Protein AF-A0A948XM01-F1 (afdb_monomer)

Structure (mmCIF, N/CA/C/O backbone):
data_AF-A0A948XM01-F1
#
_entry.id   AF-A0A948XM01-F1
#
loop_
_atom_site.group_PDB
_atom_site.id
_atom_site.type_symbol
_atom_site.label_atom_id
_atom_site.label_alt_id
_atom_site.label_comp_id
_atom_site.label_asym_id
_atom_site.label_entity_id
_atom_site.label_seq_id
_atom_site.pdbx_PDB_ins_code
_atom_site.Cartn_x
_atom_site.Cartn_y
_atom_site.Cartn_z
_atom_site.occupancy
_atom_site.B_iso_or_equiv
_atom_site.auth_seq_id
_atom_site.auth_comp_id
_atom_site.auth_asym_id
_atom_site.auth_atom_id
_atom_site.pdbx_PDB_model_num
ATOM 1 N N . MET A 1 1 ? -22.723 -7.024 18.588 1.00 35.91 1 MET A N 1
ATOM 2 C CA . MET A 1 1 ? -23.254 -6.529 17.298 1.00 35.91 1 MET A CA 1
ATOM 3 C C . MET A 1 1 ? -22.135 -5.749 16.619 1.00 35.91 1 MET A C 1
ATOM 5 O O . MET A 1 1 ? -21.647 -4.806 17.227 1.00 35.91 1 MET A O 1
ATOM 9 N N . LYS A 1 2 ? -21.634 -6.194 15.457 1.00 43.34 2 LYS A N 1
ATOM 10 C CA . LYS A 1 2 ? -20.538 -5.515 14.736 1.00 43.34 2 LYS A CA 1
ATOM 11 C C . LYS A 1 2 ? -21.133 -4.275 14.053 1.00 43.34 2 LYS A C 1
ATOM 13 O O . LYS A 1 2 ? -22.082 -4.418 13.288 1.00 43.34 2 LYS A O 1
ATOM 18 N N . GLN A 1 3 ? -20.646 -3.079 14.386 1.00 38.59 3 GLN A N 1
ATOM 19 C CA . GLN A 1 3 ? -21.041 -1.846 13.698 1.00 38.59 3 GLN A CA 1
ATOM 20 C C . GLN A 1 3 ? -20.616 -1.939 12.231 1.00 38.59 3 GLN A C 1
ATOM 22 O O . GLN A 1 3 ? -19.459 -2.235 11.942 1.00 38.59 3 GLN A O 1
ATOM 27 N N . ILE A 1 4 ? -21.554 -1.692 11.319 1.00 54.00 4 ILE A N 1
ATOM 28 C CA . ILE A 1 4 ? -21.247 -1.467 9.908 1.00 54.00 4 ILE A CA 1
ATOM 29 C C . ILE A 1 4 ? -20.604 -0.082 9.847 1.00 54.00 4 ILE A C 1
ATOM 31 O O . IL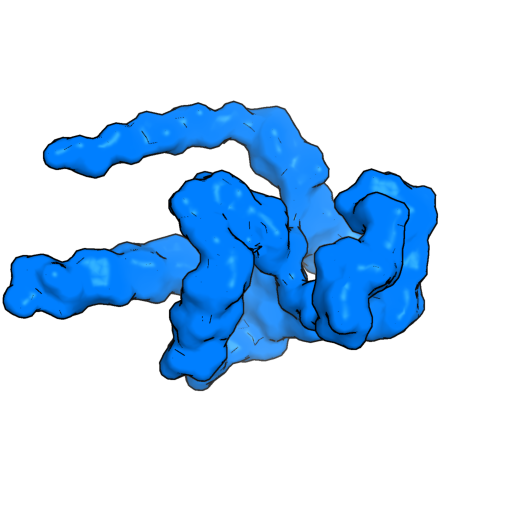E A 1 4 ? -21.281 0.920 10.077 1.00 54.00 4 ILE A O 1
ATOM 35 N N . GLN A 1 5 ? -19.290 -0.026 9.625 1.00 51.62 5 GLN A N 1
ATOM 36 C CA . GLN A 1 5 ? -18.621 1.240 9.358 1.00 51.62 5 GLN A CA 1
ATOM 37 C C . GLN A 1 5 ? -18.982 1.671 7.940 1.00 51.62 5 GLN A C 1
ATOM 39 O O . GLN A 1 5 ? -18.639 1.001 6.968 1.00 51.62 5 GLN A O 1
ATOM 44 N N . VAL A 1 6 ? -19.732 2.766 7.838 1.00 53.69 6 VAL A N 1
ATOM 45 C CA . VAL A 1 6 ? -19.998 3.427 6.563 1.00 53.69 6 VAL A CA 1
ATOM 46 C C . VAL A 1 6 ? -18.707 4.134 6.181 1.00 53.69 6 VAL A C 1
ATOM 48 O O . VAL A 1 6 ? -18.387 5.186 6.731 1.00 53.69 6 VAL A O 1
ATOM 51 N N . VAL A 1 7 ? -17.924 3.503 5.312 1.00 61.62 7 VAL A N 1
ATOM 52 C CA . VAL A 1 7 ? -16.755 4.147 4.723 1.00 61.62 7 VAL A CA 1
ATOM 53 C C . VAL A 1 7 ? -17.245 5.069 3.613 1.00 61.62 7 VAL A C 1
ATOM 55 O O . VAL A 1 7 ? -18.033 4.658 2.762 1.00 61.62 7 VAL A O 1
ATOM 58 N N . ASP A 1 8 ? -16.788 6.314 3.645 1.00 69.56 8 ASP A N 1
ATOM 59 C CA . ASP A 1 8 ? -17.091 7.314 2.632 1.00 69.56 8 ASP A CA 1
ATOM 60 C C . ASP A 1 8 ? -16.493 6.933 1.263 1.00 69.56 8 ASP A C 1
ATOM 62 O O . ASP A 1 8 ? -15.331 6.531 1.160 1.00 69.56 8 ASP A O 1
ATOM 66 N N . GLU A 1 9 ? -17.282 7.052 0.198 1.00 68.00 9 GLU A N 1
ATOM 67 C CA . GLU A 1 9 ? -16.900 6.597 -1.144 1.00 68.00 9 GLU A CA 1
ATOM 68 C C . GLU A 1 9 ? -15.749 7.438 -1.729 1.00 68.00 9 GLU A C 1
ATOM 70 O O . GLU A 1 9 ? -14.887 6.917 -2.444 1.00 68.00 9 GLU A O 1
ATOM 75 N N . GLU A 1 10 ? -15.688 8.728 -1.383 1.00 70.81 10 GLU A N 1
ATOM 76 C CA . GLU A 1 10 ? -14.584 9.625 -1.741 1.00 70.81 10 GLU A CA 1
ATOM 77 C C . GLU A 1 10 ? -13.281 9.214 -1.047 1.00 70.81 10 GLU A C 1
ATOM 79 O O . GLU A 1 10 ? -12.219 9.176 -1.677 1.00 70.81 10 GLU A O 1
ATOM 84 N N . SER A 1 11 ? -13.355 8.819 0.226 1.00 73.19 11 SER A N 1
ATOM 85 C CA . SER A 1 11 ? -12.191 8.330 0.972 1.00 73.19 11 SER A CA 1
ATOM 86 C C . SER A 1 11 ? -11.568 7.065 0.363 1.00 73.19 11 SER A C 1
ATOM 88 O O . SER A 1 11 ? -10.344 6.928 0.358 1.00 73.19 11 SER A O 1
ATOM 90 N N . ILE A 1 12 ? -12.388 6.176 -0.215 1.00 73.94 12 ILE A N 1
ATOM 91 C CA . ILE A 1 12 ? -11.922 4.967 -0.907 1.00 73.94 12 ILE A CA 1
ATOM 92 C C . ILE A 1 12 ? -11.262 5.338 -2.235 1.00 73.94 12 ILE A C 1
ATOM 94 O O . ILE A 1 12 ? -10.161 4.867 -2.516 1.00 73.94 12 ILE A O 1
ATOM 98 N N . LYS A 1 13 ? -11.891 6.208 -3.038 1.00 76.31 13 LYS A N 1
ATOM 99 C CA . LYS A 1 13 ? -11.350 6.633 -4.343 1.00 76.31 13 LYS A CA 1
ATOM 100 C C . LYS A 1 13 ? -9.976 7.290 -4.213 1.00 76.31 13 LYS A C 1
ATOM 102 O O . LYS A 1 13 ? -9.100 7.010 -5.023 1.00 76.31 13 LYS A O 1
ATOM 107 N N . ASN A 1 14 ? -9.756 8.071 -3.156 1.00 80.44 14 ASN A N 1
ATOM 108 C CA . ASN A 1 14 ? -8.462 8.703 -2.873 1.00 80.44 14 ASN A CA 1
ATOM 109 C C . ASN A 1 14 ? -7.351 7.714 -2.469 1.00 80.44 14 ASN A C 1
ATOM 111 O O . ASN A 1 14 ? -6.182 8.092 -2.440 1.00 80.44 14 ASN A O 1
ATOM 115 N N . LYS A 1 15 ? -7.703 6.461 -2.159 1.00 81.00 15 LYS A N 1
ATOM 116 C CA . LYS A 1 15 ? -6.783 5.379 -1.773 1.00 81.00 15 LYS A CA 1
ATOM 117 C C . LYS A 1 15 ? -6.585 4.340 -2.884 1.00 81.00 15 LYS A C 1
ATOM 119 O O . LYS A 1 15 ? -5.892 3.344 -2.674 1.00 81.00 15 LYS A O 1
ATOM 124 N N . ILE A 1 16 ? -7.204 4.546 -4.050 1.00 83.38 16 ILE A N 1
ATOM 125 C CA . ILE A 1 16 ? -7.033 3.705 -5.238 1.00 83.38 16 ILE A CA 1
ATOM 126 C C . ILE A 1 16 ? -6.007 4.365 -6.158 1.00 83.38 16 ILE A C 1
ATOM 128 O O . ILE A 1 16 ? -6.181 5.493 -6.614 1.00 83.38 16 ILE A O 1
ATOM 132 N N . TYR A 1 17 ? -4.951 3.626 -6.473 1.00 84.81 17 TYR A N 1
ATOM 133 C CA . TYR A 1 17 ? -3.860 4.060 -7.338 1.00 84.81 17 TYR A CA 1
ATOM 134 C C . TYR A 1 17 ? -3.823 3.204 -8.598 1.00 84.81 17 TYR A C 1
ATOM 136 O O . TYR A 1 17 ? -4.230 2.048 -8.580 1.00 84.81 17 TYR A O 1
ATOM 144 N N . THR A 1 18 ? -3.320 3.754 -9.701 1.00 84.25 18 THR A N 1
ATOM 145 C CA . THR A 1 18 ? -3.135 2.987 -10.942 1.00 84.25 18 THR A CA 1
ATOM 146 C C . THR A 1 18 ? -1.660 2.645 -11.106 1.00 84.25 18 THR A C 1
ATOM 148 O O . THR A 1 18 ? -0.833 3.543 -11.252 1.00 84.25 18 THR A O 1
ATOM 151 N N . ILE A 1 19 ? -1.321 1.355 -11.051 1.00 83.38 19 ILE A N 1
ATOM 152 C CA . ILE A 1 19 ? 0.050 0.841 -11.186 1.00 83.38 19 ILE A CA 1
ATOM 153 C C . ILE A 1 19 ? 0.014 -0.355 -12.132 1.00 83.38 19 ILE A C 1
ATOM 155 O O . ILE A 1 19 ? -0.788 -1.262 -11.932 1.00 83.38 19 ILE A O 1
ATOM 159 N N . ARG A 1 20 ? 0.877 -0.360 -13.159 1.00 82.56 20 ARG A N 1
ATOM 160 C CA . ARG A 1 20 ? 0.876 -1.379 -14.232 1.00 82.56 20 ARG A CA 1
ATOM 161 C C . ARG A 1 20 ? -0.506 -1.565 -14.876 1.00 82.56 20 ARG A C 1
ATOM 163 O O . ARG A 1 20 ? -0.945 -2.691 -15.072 1.00 82.56 20 ARG A O 1
ATOM 170 N N . ASP A 1 21 ? -1.210 -0.461 -15.121 1.00 81.62 21 ASP A N 1
ATOM 171 C CA . ASP A 1 21 ? -2.582 -0.446 -15.656 1.00 81.62 21 ASP A CA 1
ATOM 172 C C . ASP A 1 21 ? -3.621 -1.194 -14.795 1.00 81.62 21 ASP A C 1
ATOM 174 O O . ASP A 1 21 ? -4.726 -1.489 -15.245 1.00 81.62 21 ASP A O 1
ATOM 178 N N . MET A 1 22 ? -3.295 -1.462 -13.527 1.00 80.00 22 MET A N 1
ATOM 179 C CA . MET A 1 22 ? -4.193 -2.073 -12.554 1.00 80.00 22 MET A CA 1
ATOM 180 C C . MET A 1 22 ? -4.557 -1.072 -11.462 1.00 80.00 22 MET A C 1
ATOM 182 O O . MET A 1 22 ? -3.701 -0.338 -10.961 1.00 80.00 22 MET A O 1
ATOM 186 N N . GLN A 1 23 ? -5.827 -1.074 -11.057 1.00 83.62 23 GLN A N 1
ATOM 187 C CA . GLN A 1 23 ? -6.268 -0.363 -9.862 1.00 83.62 23 GLN A CA 1
ATOM 188 C C . GLN A 1 23 ? -5.833 -1.134 -8.617 1.00 83.62 23 GLN A C 1
ATOM 190 O O . GLN A 1 23 ? -6.204 -2.296 -8.428 1.00 83.62 23 GLN A O 1
ATOM 195 N N . VAL A 1 24 ? -5.028 -0.484 -7.781 1.00 85.94 24 VAL A N 1
ATOM 196 C CA . VAL A 1 24 ? -4.405 -1.080 -6.605 1.00 85.94 24 VAL A CA 1
ATOM 197 C C . VAL A 1 24 ? -4.519 -0.190 -5.374 1.00 85.94 24 VAL A C 1
ATOM 199 O O . VAL A 1 24 ? -4.527 1.034 -5.468 1.00 85.94 24 VAL A O 1
ATOM 202 N N . MET A 1 25 ? -4.549 -0.812 -4.199 1.00 87.12 25 MET A N 1
ATOM 203 C CA . MET A 1 25 ? -4.513 -0.146 -2.900 1.00 87.12 25 MET A CA 1
ATOM 204 C C . MET A 1 25 ? -3.285 -0.606 -2.111 1.00 87.12 25 MET A C 1
ATOM 206 O O . MET A 1 25 ? -2.933 -1.787 -2.124 1.00 87.12 25 MET A O 1
ATOM 210 N N . ILE A 1 26 ? -2.621 0.320 -1.420 1.00 86.31 26 ILE A N 1
ATOM 211 C CA . ILE A 1 26 ? -1.457 -0.001 -0.585 1.00 86.31 26 ILE A CA 1
ATOM 212 C C . ILE A 1 26 ? -1.914 -0.707 0.697 1.00 86.31 26 ILE A C 1
ATOM 214 O O . ILE A 1 26 ? -2.943 -0.364 1.275 1.00 86.31 26 ILE A O 1
ATOM 218 N N . ASP A 1 27 ? -1.112 -1.655 1.184 1.00 84.00 27 ASP A N 1
ATOM 219 C CA . ASP A 1 27 ? -1.322 -2.384 2.441 1.00 84.00 27 ASP A CA 1
ATOM 220 C C . ASP A 1 27 ? -1.715 -1.506 3.647 1.00 84.00 27 ASP A C 1
ATOM 222 O O . ASP A 1 27 ? -2.531 -1.916 4.471 1.00 84.00 27 ASP A O 1
ATOM 226 N N . ARG A 1 28 ? -1.154 -0.301 3.758 1.00 81.31 28 ARG A N 1
ATOM 227 C CA . ARG A 1 28 ? -1.471 0.688 4.790 1.00 81.31 28 ARG A CA 1
ATOM 228 C C . ARG A 1 28 ? -2.893 1.220 4.659 1.00 81.31 28 ARG A C 1
ATOM 230 O O . ARG A 1 28 ? -3.614 1.222 5.650 1.00 81.31 28 ARG A O 1
ATOM 237 N N . ASP A 1 29 ? -3.253 1.691 3.470 1.00 83.56 29 ASP A N 1
ATOM 238 C CA . ASP A 1 29 ? -4.576 2.254 3.196 1.00 83.56 29 ASP A CA 1
ATOM 239 C C . ASP A 1 29 ? -5.654 1.189 3.376 1.00 83.56 29 ASP A C 1
ATOM 241 O O . ASP A 1 29 ? -6.698 1.444 3.971 1.00 83.56 29 ASP A O 1
ATOM 245 N N . LEU A 1 30 ? -5.345 -0.034 2.945 1.00 81.00 30 LEU A N 1
ATOM 246 C CA . LEU A 1 30 ? -6.201 -1.190 3.132 1.00 81.00 30 LEU A CA 1
ATOM 247 C C . LEU A 1 30 ? -6.366 -1.516 4.623 1.00 81.00 30 LEU A C 1
ATOM 249 O O . LEU A 1 30 ? -7.478 -1.688 5.103 1.00 81.00 30 LEU A O 1
ATOM 253 N N . ALA A 1 31 ? -5.279 -1.541 5.394 1.00 81.50 31 ALA A N 1
ATOM 254 C CA . ALA A 1 31 ? -5.349 -1.775 6.834 1.00 81.50 31 ALA A CA 1
ATOM 255 C C . ALA A 1 31 ? -6.195 -0.712 7.562 1.00 81.50 31 ALA A C 1
ATOM 257 O O . ALA A 1 31 ? -6.998 -1.059 8.425 1.00 81.50 31 ALA A O 1
ATOM 258 N N . GLU A 1 32 ? -6.067 0.560 7.176 1.00 82.06 32 GLU A N 1
ATOM 259 C CA . GLU A 1 32 ? -6.885 1.659 7.699 1.00 82.06 32 GLU A CA 1
ATOM 260 C C . GLU A 1 32 ? -8.370 1.484 7.350 1.00 82.06 32 GLU A C 1
ATOM 262 O O . GLU A 1 32 ? -9.218 1.624 8.229 1.00 82.06 32 GLU A O 1
ATOM 267 N N . LEU A 1 33 ? -8.676 1.091 6.108 1.00 75.50 33 LEU A N 1
ATOM 268 C CA . LEU A 1 33 ? -10.035 0.812 5.636 1.00 75.50 33 LEU A CA 1
ATOM 269 C C . LEU A 1 33 ? -10.717 -0.306 6.438 1.00 75.50 33 LEU A C 1
ATOM 271 O O . LEU A 1 33 ? -11.895 -0.210 6.772 1.00 75.50 33 LEU A O 1
ATOM 275 N N . TYR A 1 34 ? -9.968 -1.361 6.761 1.00 74.25 34 TYR A N 1
ATOM 276 C CA . TYR A 1 34 ? -10.457 -2.483 7.565 1.00 74.25 34 TYR A CA 1
ATOM 277 C C . TYR A 1 34 ? -10.378 -2.229 9.080 1.00 74.25 34 TYR A C 1
ATOM 279 O O . TYR A 1 34 ? -10.831 -3.059 9.869 1.00 74.25 34 TYR A O 1
ATOM 287 N N . GLY A 1 35 ? -9.816 -1.096 9.515 1.00 76.56 35 GLY A N 1
ATOM 288 C CA . GLY A 1 35 ? -9.619 -0.789 10.932 1.00 76.56 35 GLY A CA 1
ATOM 289 C C . GLY A 1 35 ? -8.667 -1.761 11.640 1.00 76.56 35 GLY A C 1
ATOM 290 O O . GLY A 1 35 ? -8.804 -1.999 12.841 1.00 76.56 35 GLY A O 1
ATOM 291 N N . VAL A 1 36 ? -7.717 -2.350 10.908 1.00 79.75 36 VAL A N 1
ATOM 292 C CA . VAL A 1 36 ? -6.732 -3.312 11.419 1.00 79.75 36 VAL A CA 1
ATOM 293 C C . VAL A 1 36 ? -5.321 -2.740 11.364 1.00 79.75 36 VAL A C 1
ATOM 295 O O . VAL A 1 36 ? -5.005 -1.839 10.593 1.00 79.75 36 VAL A O 1
ATOM 298 N N . GLU A 1 37 ? -4.410 -3.298 12.158 1.00 80.69 37 GLU A N 1
ATOM 299 C CA . GLU A 1 37 ? -2.997 -2.954 12.023 1.00 80.69 37 GLU A CA 1
ATOM 300 C C . GLU A 1 37 ? -2.408 -3.523 10.725 1.00 80.69 37 GLU A C 1
ATOM 302 O O . GLU A 1 37 ? -2.574 -4.707 10.415 1.00 80.69 37 GLU A O 1
ATOM 307 N N . THR A 1 38 ? -1.595 -2.730 10.019 1.00 82.62 38 THR A N 1
ATOM 308 C CA . THR A 1 38 ? -0.886 -3.168 8.801 1.00 82.62 38 THR A CA 1
ATOM 309 C C . THR A 1 38 ? -0.048 -4.433 9.032 1.00 82.62 38 THR A C 1
ATOM 311 O O . THR A 1 38 ? 0.096 -5.268 8.140 1.00 82.62 38 THR A O 1
ATOM 314 N N . ARG A 1 39 ? 0.491 -4.624 10.246 1.00 80.81 39 ARG A N 1
ATOM 315 C CA . ARG A 1 39 ? 1.215 -5.850 10.625 1.00 80.81 39 ARG A CA 1
ATOM 316 C C . ARG A 1 39 ? 0.302 -7.075 10.650 1.00 80.81 39 ARG A C 1
ATOM 318 O O . ARG A 1 39 ? 0.669 -8.099 10.077 1.00 80.81 39 ARG A O 1
ATOM 325 N N . SER A 1 40 ? -0.867 -6.965 11.276 1.00 80.25 40 SER A N 1
ATOM 326 C CA . SER A 1 40 ? -1.873 -8.033 11.341 1.00 80.25 40 SER A CA 1
ATOM 327 C C . SER A 1 40 ? -2.364 -8.414 9.949 1.00 80.25 40 SER A C 1
ATOM 329 O O . SER A 1 40 ? -2.457 -9.601 9.635 1.00 80.25 40 SER A O 1
ATOM 331 N N . LEU A 1 41 ? -2.561 -7.418 9.081 1.00 81.62 41 LEU A N 1
ATOM 332 C CA . LEU A 1 41 ? -2.923 -7.635 7.686 1.00 81.62 41 LEU A CA 1
ATOM 333 C C . LEU A 1 41 ? -1.863 -8.448 6.936 1.00 81.62 41 LEU A C 1
ATOM 335 O O . LEU A 1 41 ? -2.150 -9.512 6.387 1.00 81.62 41 LEU A O 1
ATOM 339 N N . LYS A 1 42 ? -0.602 -8.004 6.997 1.00 81.44 42 LYS A N 1
ATOM 340 C CA . LYS A 1 42 ? 0.527 -8.718 6.383 1.00 81.44 42 LYS A CA 1
ATOM 341 C C . LYS A 1 42 ? 0.667 -10.140 6.915 1.00 81.44 42 LYS A C 1
ATOM 343 O O . LYS A 1 42 ? 1.008 -11.044 6.158 1.00 81.44 42 LYS A O 1
ATOM 348 N N . GLN A 1 43 ? 0.416 -10.361 8.204 1.00 82.69 43 GLN A N 1
ATOM 349 C CA . GLN A 1 43 ? 0.449 -11.701 8.788 1.00 82.69 43 GLN A CA 1
ATOM 350 C 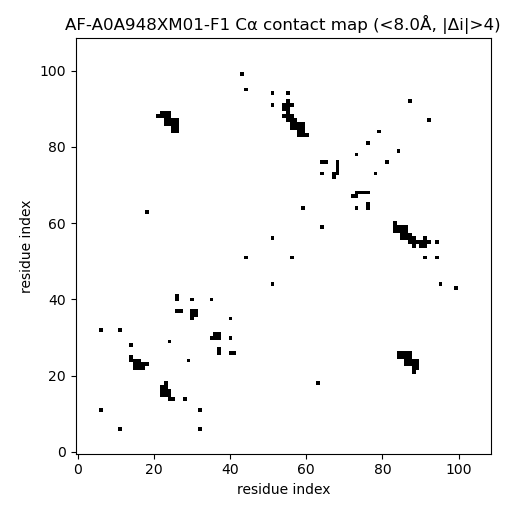C . GLN A 1 43 ? -0.671 -12.595 8.247 1.00 82.69 43 GLN A C 1
ATOM 352 O O . GLN A 1 43 ? -0.399 -13.741 7.890 1.00 82.69 43 GLN A O 1
ATOM 357 N N . ALA A 1 44 ? -1.904 -12.093 8.163 1.00 78.81 44 ALA A N 1
ATOM 358 C CA . ALA A 1 44 ? -3.037 -12.841 7.620 1.00 78.81 44 ALA A CA 1
ATOM 359 C C . ALA A 1 44 ? -2.806 -13.232 6.152 1.00 78.81 44 ALA A C 1
ATOM 361 O O . ALA A 1 44 ? -3.040 -14.383 5.774 1.00 78.81 44 ALA A O 1
ATOM 362 N N . VAL A 1 45 ? -2.263 -12.303 5.364 1.00 79.38 45 VAL A N 1
ATOM 363 C CA . VAL A 1 45 ? -1.878 -12.517 3.965 1.00 79.38 45 VAL A CA 1
ATOM 364 C C . VAL A 1 45 ? -0.776 -13.567 3.853 1.00 79.38 45 VAL A C 1
ATOM 366 O O . VAL A 1 45 ? -0.947 -14.551 3.143 1.00 79.38 45 VAL A O 1
ATOM 369 N N . LYS A 1 46 ? 0.312 -13.442 4.625 1.00 80.69 46 LYS A N 1
ATOM 370 C CA . LYS A 1 46 ? 1.413 -14.423 4.621 1.00 80.69 46 LYS A CA 1
ATOM 371 C C . LYS A 1 46 ? 0.962 -15.831 5.012 1.00 80.69 46 LYS A C 1
ATOM 373 O O . LYS A 1 46 ? 1.435 -16.800 4.430 1.00 80.69 46 LYS A O 1
ATOM 378 N N . ARG A 1 47 ? 0.035 -15.958 5.967 1.00 80.25 47 ARG A N 1
ATOM 379 C CA . ARG A 1 47 ? -0.548 -17.257 6.354 1.00 80.25 47 ARG A CA 1
ATOM 380 C C . ARG A 1 47 ? -1.381 -17.887 5.240 1.00 80.25 47 ARG A C 1
ATOM 382 O O . ARG A 1 47 ? -1.475 -19.105 5.173 1.00 80.25 47 ARG A O 1
ATOM 389 N N . ASN A 1 48 ? -1.963 -17.066 4.372 1.00 79.94 48 ASN A N 1
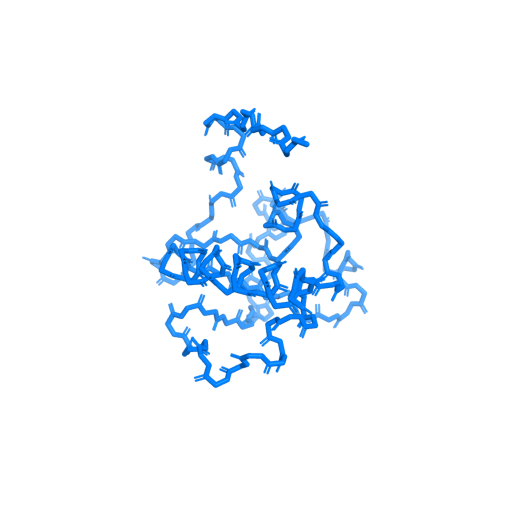ATOM 390 C CA . ASN A 1 48 ? -2.831 -17.492 3.282 1.00 79.94 48 ASN A CA 1
ATOM 391 C C . ASN A 1 48 ? -2.203 -17.244 1.907 1.00 79.94 48 ASN A C 1
ATOM 393 O O . ASN A 1 48 ? -2.938 -17.166 0.930 1.00 79.94 48 ASN A O 1
ATOM 397 N N . ILE A 1 49 ? -0.873 -17.134 1.806 1.00 78.94 49 ILE A N 1
ATOM 398 C CA . ILE A 1 49 ? -0.194 -16.708 0.571 1.00 78.94 49 ILE A CA 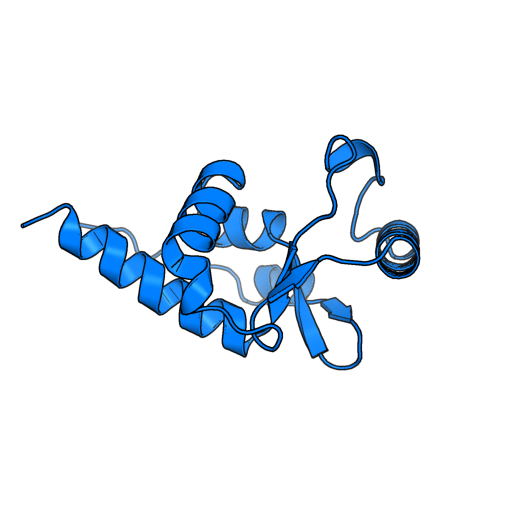1
ATOM 399 C C . ILE A 1 49 ? -0.542 -17.607 -0.627 1.00 78.94 49 ILE A C 1
ATOM 401 O O . ILE A 1 49 ? -0.711 -17.121 -1.735 1.00 78.94 49 ILE A O 1
ATOM 405 N N . ALA A 1 50 ? -0.795 -18.900 -0.390 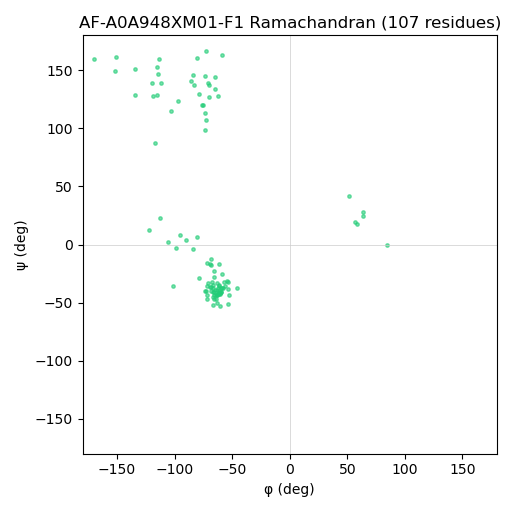1.00 79.88 50 ALA A N 1
ATOM 406 C CA . ALA A 1 50 ? -1.257 -19.848 -1.409 1.00 79.88 50 ALA A CA 1
ATOM 407 C C . ALA A 1 50 ? -2.618 -19.485 -2.045 1.00 79.88 50 ALA A C 1
ATOM 409 O O . ALA A 1 50 ? -2.980 -20.025 -3.085 1.00 79.88 50 ALA A O 1
ATOM 410 N N . ARG A 1 51 ? -3.396 -18.595 -1.415 1.00 73.00 51 ARG A N 1
ATOM 411 C CA . ARG A 1 51 ? -4.684 -18.080 -1.904 1.00 73.00 51 ARG A CA 1
ATOM 412 C C . ARG A 1 51 ? -4.568 -16.709 -2.577 1.00 73.00 51 ARG A C 1
ATOM 414 O O . ARG A 1 51 ? -5.589 -16.220 -3.060 1.00 73.00 51 ARG A O 1
ATOM 421 N N . PHE A 1 52 ? -3.372 -16.118 -2.601 1.00 74.19 52 PHE A N 1
ATOM 422 C CA . PHE A 1 52 ? -3.075 -14.821 -3.206 1.00 74.19 52 PHE A CA 1
ATOM 423 C C . PHE A 1 52 ? -2.070 -14.988 -4.361 1.00 74.19 52 PHE A C 1
ATOM 425 O O . PHE A 1 52 ? -0.863 -14.906 -4.141 1.00 74.19 52 PHE A O 1
ATOM 432 N N . PRO A 1 53 ? -2.553 -15.251 -5.589 1.00 76.56 53 PRO A N 1
ATOM 433 C CA . PRO A 1 53 ? -1.736 -15.163 -6.800 1.00 76.56 53 PRO A CA 1
ATOM 434 C C . PRO A 1 53 ? -1.139 -13.761 -6.998 1.00 76.56 53 PRO A C 1
ATOM 436 O O . PRO A 1 53 ? -1.645 -12.786 -6.438 1.00 76.56 53 PRO A O 1
ATOM 439 N N . GLU A 1 54 ? -0.122 -13.646 -7.856 1.00 72.50 54 GLU A N 1
ATOM 440 C CA . GLU A 1 54 ? 0.505 -12.356 -8.205 1.00 72.50 54 GLU A CA 1
ATOM 441 C C . GLU A 1 54 ? -0.491 -11.346 -8.808 1.00 72.50 54 GLU A C 1
ATOM 443 O O . GLU A 1 54 ? -0.331 -10.140 -8.635 1.00 72.50 54 GLU A O 1
ATOM 448 N N . ASP A 1 55 ? -1.579 -11.827 -9.415 1.00 74.62 55 ASP A N 1
ATOM 449 C CA . ASP A 1 55 ? -2.673 -10.990 -9.928 1.00 74.62 55 ASP A CA 1
ATOM 450 C C . ASP A 1 55 ? -3.498 -10.308 -8.814 1.00 74.62 55 ASP A C 1
ATOM 452 O O . ASP A 1 55 ? -4.260 -9.373 -9.066 1.00 74.62 55 ASP A O 1
ATOM 456 N N . PHE A 1 56 ? -3.387 -10.781 -7.568 1.00 77.81 56 PHE A N 1
ATOM 457 C CA . PHE A 1 56 ? -4.148 -10.288 -6.412 1.00 77.81 56 PHE A CA 1
ATOM 458 C C . PHE A 1 56 ? -3.313 -9.349 -5.542 1.00 77.81 56 PHE A C 1
ATOM 460 O O . PHE A 1 56 ? -3.840 -8.390 -4.975 1.00 77.81 56 PHE A O 1
ATOM 467 N N . MET A 1 57 ? -2.017 -9.626 -5.417 1.00 84.44 57 MET A N 1
ATOM 468 C CA . MET A 1 57 ? -1.085 -8.784 -4.681 1.00 84.44 57 MET A CA 1
ATOM 469 C C . MET A 1 57 ? 0.324 -8.899 -5.245 1.00 84.44 57 MET A C 1
ATOM 471 O O . MET A 1 57 ? 0.749 -9.971 -5.669 1.00 84.44 57 MET A O 1
ATOM 475 N N . PHE A 1 58 ? 1.084 -7.818 -5.147 1.00 85.75 58 PHE A N 1
ATOM 476 C CA . PHE A 1 58 ? 2.501 -7.825 -5.487 1.00 85.75 58 PHE A CA 1
ATOM 477 C C . PHE A 1 58 ? 3.271 -6.788 -4.668 1.00 85.75 58 PHE A C 1
ATOM 479 O O . PHE A 1 58 ? 2.696 -5.873 -4.073 1.00 85.75 58 PHE A O 1
ATOM 486 N N . GLU A 1 59 ? 4.589 -6.961 -4.596 1.00 87.44 59 GLU A N 1
ATOM 487 C CA . GLU A 1 59 ? 5.480 -5.949 -4.029 1.00 87.44 59 GLU A CA 1
ATOM 488 C C . GLU A 1 59 ? 5.806 -4.897 -5.084 1.00 87.44 59 GLU A C 1
ATOM 490 O O . GLU A 1 59 ? 6.105 -5.226 -6.236 1.00 87.44 59 GLU A O 1
ATOM 495 N N . LEU A 1 60 ? 5.796 -3.630 -4.673 1.00 85.94 60 LEU A N 1
ATOM 496 C CA . LEU A 1 60 ? 6.233 -2.545 -5.543 1.00 85.94 60 LEU A CA 1
ATOM 497 C C . LEU A 1 60 ? 7.746 -2.587 -5.757 1.00 85.94 60 LEU A C 1
ATOM 499 O O . LEU A 1 60 ? 8.523 -2.812 -4.823 1.00 85.94 60 LEU A O 1
ATOM 503 N N . ILE A 1 61 ? 8.175 -2.329 -6.991 1.00 87.31 61 ILE A N 1
ATOM 504 C CA . ILE A 1 61 ? 9.594 -2.137 -7.306 1.00 87.31 61 ILE A CA 1
ATOM 505 C C . ILE A 1 61 ? 10.033 -0.711 -6.962 1.00 87.31 61 ILE A C 1
ATOM 507 O O . ILE A 1 61 ? 9.215 0.200 -6.870 1.00 87.31 61 ILE A O 1
ATOM 511 N N . ASP A 1 62 ? 11.340 -0.490 -6.811 1.00 84.44 62 ASP A N 1
ATOM 512 C CA . ASP A 1 62 ? 11.874 0.807 -6.366 1.00 84.44 62 ASP A CA 1
ATOM 513 C C . ASP A 1 62 ? 11.438 1.978 -7.259 1.00 84.44 62 ASP A C 1
ATOM 515 O O . ASP A 1 62 ? 11.137 3.055 -6.746 1.00 84.44 62 ASP A O 1
ATOM 519 N N . ILE A 1 63 ? 11.328 1.733 -8.569 1.00 85.12 63 ILE A N 1
ATOM 520 C CA . ILE A 1 63 ? 10.832 2.695 -9.563 1.00 85.12 63 ILE A CA 1
ATOM 521 C C . ILE A 1 63 ? 9.367 3.071 -9.301 1.00 85.12 63 ILE A C 1
ATOM 523 O O . ILE A 1 63 ? 9.014 4.245 -9.357 1.00 85.12 63 ILE A O 1
ATOM 527 N N . GLU A 1 64 ? 8.510 2.098 -8.987 1.00 85.94 64 GLU A N 1
ATOM 528 C CA . GLU A 1 64 ? 7.092 2.346 -8.696 1.00 85.94 64 GLU A CA 1
ATOM 529 C C . GLU A 1 64 ? 6.938 3.101 -7.377 1.00 85.94 64 GLU A C 1
ATOM 531 O O . GLU A 1 64 ? 6.155 4.043 -7.285 1.00 85.94 64 GLU A O 1
ATOM 536 N N . ILE A 1 65 ? 7.740 2.744 -6.371 1.00 83.75 65 ILE A N 1
ATOM 537 C CA . ILE A 1 65 ? 7.768 3.457 -5.093 1.00 83.75 65 ILE A CA 1
ATOM 538 C C . ILE A 1 65 ? 8.191 4.917 -5.313 1.00 83.75 65 ILE A C 1
ATOM 540 O O . ILE A 1 65 ? 7.578 5.814 -4.738 1.00 83.75 65 ILE A O 1
ATOM 544 N N . ASP A 1 66 ? 9.199 5.178 -6.153 1.00 83.06 66 ASP A N 1
ATOM 545 C CA . ASP A 1 66 ? 9.606 6.544 -6.509 1.00 83.06 66 ASP A CA 1
ATOM 546 C C . ASP A 1 66 ? 8.482 7.325 -7.197 1.00 83.06 66 ASP A C 1
ATOM 548 O O . ASP A 1 66 ? 8.229 8.477 -6.835 1.00 83.06 66 ASP A O 1
ATOM 552 N N . MET A 1 67 ? 7.755 6.698 -8.127 1.00 83.00 67 MET A N 1
ATOM 553 C CA . MET A 1 67 ? 6.591 7.321 -8.765 1.00 83.00 67 MET A CA 1
ATOM 554 C C . MET A 1 67 ? 5.504 7.676 -7.745 1.00 83.00 67 MET A C 1
ATOM 556 O O . MET A 1 67 ? 4.949 8.772 -7.801 1.00 83.00 67 MET A O 1
ATOM 560 N N . MET A 1 68 ? 5.224 6.797 -6.781 1.00 80.06 68 MET A N 1
ATOM 561 C CA . MET A 1 68 ? 4.217 7.053 -5.746 1.00 80.06 68 MET A CA 1
ATOM 562 C C . MET A 1 68 ? 4.638 8.147 -4.763 1.00 80.06 68 MET A C 1
ATOM 564 O O . MET A 1 68 ? 3.807 8.955 -4.347 1.00 80.06 68 MET A O 1
ATOM 568 N N . VAL A 1 69 ? 5.924 8.218 -4.410 1.00 81.00 69 VAL A N 1
ATOM 569 C CA . VAL A 1 69 ? 6.456 9.328 -3.604 1.00 81.00 69 VAL A CA 1
ATOM 570 C C . VAL A 1 69 ? 6.339 10.644 -4.374 1.00 81.00 69 VAL A C 1
ATOM 572 O O . VAL A 1 69 ? 5.890 11.641 -3.813 1.00 81.00 69 VAL A O 1
ATOM 575 N N . SER A 1 70 ? 6.666 10.649 -5.671 1.00 78.81 70 SER A N 1
ATOM 576 C CA . SER A 1 70 ? 6.532 11.838 -6.523 1.00 78.81 70 SER A CA 1
ATOM 577 C C . SER A 1 70 ? 5.082 12.304 -6.670 1.00 78.81 70 SER A C 1
ATOM 579 O O . SER A 1 70 ? 4.837 13.502 -6.772 1.00 78.81 70 SER A O 1
ATOM 581 N N . GLN A 1 71 ? 4.122 11.377 -6.670 1.00 76.38 71 GLN A N 1
ATOM 582 C CA . GLN A 1 71 ? 2.690 11.686 -6.696 1.00 76.38 71 GLN A CA 1
ATOM 583 C C . GLN A 1 71 ? 2.129 12.067 -5.317 1.00 76.38 71 GLN A C 1
ATOM 585 O O . GLN A 1 71 ? 0.923 12.238 -5.174 1.00 76.38 71 GLN A O 1
ATOM 590 N N . SER A 1 72 ? 2.983 12.213 -4.295 1.00 73.44 72 SER A N 1
ATOM 591 C CA . SER A 1 72 ? 2.586 12.505 -2.908 1.00 73.44 72 SER A CA 1
A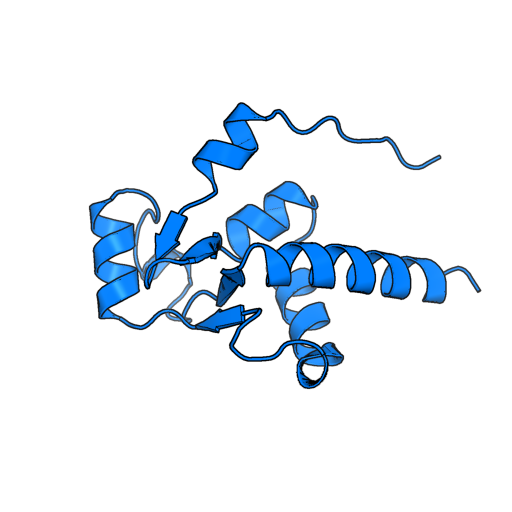TOM 592 C C . SER A 1 72 ? 1.611 11.479 -2.310 1.00 73.44 72 SER A C 1
ATOM 594 O O . SER A 1 72 ? 0.966 11.747 -1.301 1.00 73.44 72 SER A O 1
ATOM 596 N N . VAL A 1 73 ? 1.548 10.280 -2.898 1.00 70.69 73 VAL A N 1
ATOM 597 C CA . VAL A 1 73 ? 0.776 9.140 -2.393 1.00 70.69 73 VAL A CA 1
ATOM 598 C C . VAL A 1 73 ? 1.449 8.556 -1.152 1.00 70.69 73 VAL A C 1
ATOM 600 O O . VAL A 1 73 ? 0.805 8.199 -0.169 1.00 70.69 73 VAL A O 1
ATOM 603 N N . ILE A 1 74 ? 2.781 8.479 -1.182 1.00 74.06 74 ILE A N 1
ATOM 604 C CA . ILE A 1 74 ? 3.592 7.993 -0.067 1.00 74.06 74 ILE A CA 1
ATOM 605 C C . ILE A 1 74 ? 4.458 9.153 0.438 1.00 74.06 74 ILE A C 1
ATOM 607 O O . ILE A 1 74 ? 5.207 9.725 -0.351 1.00 74.06 74 ILE A O 1
ATOM 611 N N . PRO A 1 75 ? 4.464 9.459 1.752 1.00 69.94 75 PRO A N 1
ATOM 612 C CA . PRO A 1 75 ? 5.244 10.577 2.288 1.00 69.94 75 PRO A CA 1
ATOM 613 C C . PRO A 1 75 ? 6.757 10.437 2.066 1.00 69.94 75 PRO A C 1
ATOM 615 O O . PRO A 1 75 ? 7.464 11.423 1.895 1.00 69.94 75 PRO A O 1
ATOM 618 N N . SER A 1 76 ? 7.285 9.210 2.135 1.00 69.69 76 SER A N 1
ATOM 619 C CA . SER A 1 76 ? 8.679 8.891 1.800 1.00 69.69 76 SER A CA 1
ATOM 620 C C . SER A 1 76 ? 8.913 7.378 1.753 1.00 69.69 76 SER A C 1
ATOM 622 O O . SER A 1 76 ? 8.220 6.618 2.429 1.00 69.69 76 SER A O 1
ATOM 624 N N . LYS A 1 77 ? 9.983 6.932 1.079 1.00 67.94 77 LYS A N 1
ATOM 625 C CA . LYS A 1 77 ? 10.467 5.534 1.157 1.00 67.94 77 LYS A CA 1
ATOM 626 C C . LYS A 1 77 ? 10.723 5.060 2.594 1.00 67.94 77 LYS A C 1
ATOM 628 O O . LYS A 1 77 ? 10.525 3.892 2.919 1.00 67.94 77 LYS A O 1
ATOM 633 N N . LYS A 1 78 ? 11.133 5.976 3.482 1.00 68.00 78 LYS A N 1
ATOM 634 C CA . LYS A 1 78 ? 11.400 5.681 4.900 1.00 68.00 78 LYS A CA 1
ATOM 635 C C . LYS A 1 78 ? 10.136 5.334 5.685 1.00 68.00 78 LYS A C 1
ATOM 637 O O . LYS A 1 78 ? 10.245 4.735 6.750 1.00 68.00 78 LYS A O 1
ATOM 642 N N . HIS A 1 79 ? 8.956 5.663 5.163 1.00 68.75 79 HIS A N 1
ATOM 643 C CA . HIS A 1 79 ? 7.688 5.410 5.839 1.00 68.75 79 HIS A CA 1
ATOM 644 C C . HIS A 1 79 ? 7.380 3.913 5.995 1.00 68.75 79 HIS A C 1
ATOM 646 O O . HIS A 1 79 ? 6.682 3.522 6.924 1.00 68.75 79 HIS A O 1
ATOM 652 N N . PHE A 1 80 ? 7.970 3.064 5.150 1.00 65.50 80 PHE A N 1
ATOM 653 C CA . PHE A 1 80 ? 7.873 1.607 5.263 1.00 65.50 80 PHE A CA 1
ATOM 654 C C . PHE A 1 80 ? 9.053 0.972 6.013 1.00 65.50 80 PHE A C 1
ATOM 656 O O . PHE A 1 80 ? 9.191 -0.250 6.029 1.00 65.50 80 PHE A O 1
ATOM 663 N N . GLY A 1 81 ? 9.933 1.777 6.623 1.00 63.88 81 GLY A N 1
ATOM 664 C CA . GLY A 1 81 ? 11.094 1.275 7.364 1.00 63.88 81 GLY A CA 1
ATOM 665 C C . GLY A 1 81 ? 12.105 0.515 6.498 1.00 63.88 81 GLY A C 1
ATOM 666 O O . GLY A 1 81 ? 12.816 -0.341 7.012 1.00 63.88 81 GLY A O 1
ATOM 667 N N . GLY A 1 82 ? 12.147 0.792 5.189 1.00 64.88 82 GLY A N 1
ATOM 668 C CA . GLY A 1 82 ? 13.004 0.088 4.228 1.00 64.88 82 GLY A CA 1
ATOM 669 C C . GLY A 1 82 ? 12.417 -1.215 3.673 1.00 64.88 82 GLY A C 1
ATOM 670 O O . GLY A 1 82 ? 13.055 -1.847 2.838 1.00 64.88 82 GLY A O 1
ATOM 671 N N . ALA A 1 83 ? 11.211 -1.613 4.093 1.00 69.56 83 ALA A N 1
ATOM 672 C CA . ALA A 1 83 ? 10.491 -2.725 3.481 1.00 69.56 83 ALA A CA 1
ATOM 673 C C . ALA A 1 83 ? 9.723 -2.262 2.236 1.00 69.56 83 ALA A C 1
ATOM 675 O O . ALA A 1 83 ? 9.187 -1.153 2.208 1.00 69.56 83 ALA A O 1
ATOM 676 N N . LYS A 1 84 ? 9.623 -3.131 1.227 1.00 79.44 84 LYS A N 1
ATOM 677 C CA . LYS A 1 84 ? 8.773 -2.876 0.063 1.00 79.44 84 LYS A CA 1
ATOM 678 C C . LYS A 1 84 ? 7.298 -2.977 0.482 1.00 79.44 84 LYS A C 1
ATOM 680 O O . LYS A 1 84 ? 6.921 -3.958 1.133 1.00 79.44 84 LYS A O 1
ATOM 685 N N . PRO A 1 85 ? 6.471 -1.956 0.208 1.00 82.44 85 PRO A N 1
ATOM 686 C CA . PRO A 1 85 ? 5.037 -2.042 0.442 1.00 82.44 85 PRO A CA 1
ATOM 687 C C . PRO A 1 85 ? 4.403 -3.091 -0.473 1.00 82.44 85 PRO A C 1
ATOM 689 O O . PRO A 1 85 ? 4.793 -3.235 -1.635 1.00 82.44 85 PRO A O 1
ATOM 692 N N . PHE A 1 86 ? 3.406 -3.794 0.062 1.00 86.19 86 PHE A N 1
ATOM 693 C CA . PHE A 1 86 ? 2.521 -4.616 -0.753 1.00 86.19 86 PHE A CA 1
ATOM 694 C C . PHE A 1 86 ? 1.389 -3.752 -1.292 1.00 86.19 86 PHE A C 1
ATOM 696 O O . PHE A 1 86 ? 0.843 -2.909 -0.574 1.00 86.19 86 PHE A O 1
ATOM 703 N N . VAL A 1 87 ? 1.018 -4.008 -2.538 1.00 87.00 87 VAL A N 1
ATOM 704 C CA . VAL A 1 87 ? -0.200 -3.479 -3.142 1.00 87.00 87 VAL A CA 1
ATOM 705 C C . VAL A 1 87 ? -1.157 -4.614 -3.461 1.00 87.00 87 VAL A C 1
ATOM 707 O O . VAL A 1 87 ? -0.735 -5.725 -3.782 1.00 87.00 87 VAL A O 1
ATOM 710 N N . PHE A 1 88 ? -2.446 -4.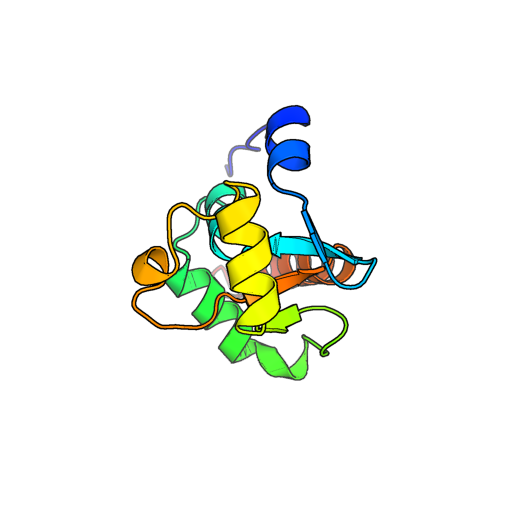324 -3.345 1.00 85.94 88 PHE A N 1
ATOM 711 C CA . PHE A 1 88 ? -3.536 -5.260 -3.579 1.00 85.94 88 PHE A CA 1
ATOM 712 C C . PHE A 1 88 ? -4.394 -4.742 -4.721 1.00 85.94 88 PHE A C 1
ATOM 714 O O . PHE A 1 88 ? -4.827 -3.592 -4.683 1.00 85.94 88 PHE A O 1
ATOM 721 N N . THR A 1 89 ? -4.639 -5.577 -5.725 1.00 83.44 89 THR A N 1
ATOM 722 C CA . THR A 1 89 ? -5.552 -5.248 -6.827 1.00 83.44 89 THR A CA 1
ATOM 723 C C . THR A 1 89 ? -7.003 -5.288 -6.345 1.00 83.44 89 THR A C 1
ATOM 725 O O . THR A 1 89 ? -7.291 -5.840 -5.286 1.00 83.44 89 THR A O 1
ATOM 728 N N . GLU A 1 90 ? -7.949 -4.760 -7.121 1.00 73.69 90 GLU A N 1
ATOM 729 C CA . GLU A 1 90 ? -9.391 -4.876 -6.827 1.00 73.69 90 GLU A CA 1
ATOM 730 C C . GLU A 1 90 ? -9.853 -6.338 -6.624 1.00 73.69 90 GLU A C 1
ATOM 732 O O . GLU A 1 90 ? -10.650 -6.664 -5.741 1.00 73.69 90 GLU A O 1
ATOM 737 N N . GLN A 1 91 ? -9.314 -7.266 -7.417 1.00 66.94 91 GLN A N 1
ATOM 738 C CA . GLN A 1 91 ? -9.582 -8.697 -7.241 1.00 66.94 91 GLN A CA 1
ATOM 739 C C . GLN A 1 91 ? -8.944 -9.211 -5.935 1.00 66.94 91 GLN A C 1
ATOM 741 O O . GLN A 1 91 ? -9.544 -10.004 -5.201 1.00 66.94 91 GLN A O 1
AT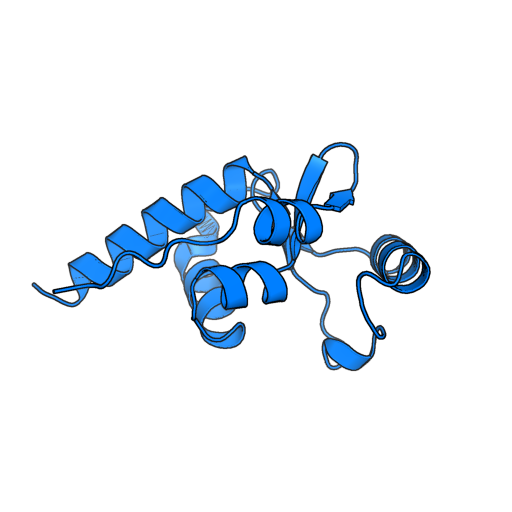OM 746 N N . GLY A 1 92 ? -7.758 -8.688 -5.603 1.00 63.22 92 GLY A N 1
ATOM 747 C CA . GLY A 1 92 ? -7.061 -8.821 -4.320 1.00 63.22 92 GLY A CA 1
ATOM 748 C C . GLY A 1 92 ? -7.884 -8.417 -3.105 1.00 63.22 92 GLY A C 1
ATOM 749 O O . GLY A 1 92 ? -8.006 -9.201 -2.159 1.00 63.22 92 GLY A O 1
ATOM 750 N N . THR A 1 93 ? -8.474 -7.222 -3.129 1.00 59.84 93 THR A N 1
ATOM 751 C CA . THR A 1 93 ? -9.253 -6.671 -2.011 1.00 59.84 93 THR A CA 1
ATOM 752 C C . THR A 1 93 ? -10.520 -7.489 -1.758 1.00 59.84 93 THR A C 1
ATOM 754 O O . THR A 1 93 ? -10.803 -7.839 -0.611 1.00 59.84 93 THR A O 1
ATOM 757 N N . ASN A 1 94 ? -11.215 -7.926 -2.814 1.00 60.97 94 ASN A N 1
ATOM 758 C CA . ASN A 1 94 ? -12.364 -8.833 -2.706 1.00 60.97 94 ASN A CA 1
ATOM 759 C C . ASN A 1 94 ? -11.990 -10.196 -2.101 1.00 60.97 94 ASN A C 1
ATOM 761 O O . ASN A 1 94 ? -12.707 -10.737 -1.251 1.00 60.97 94 ASN A O 1
ATOM 765 N N . LYS A 1 95 ? -10.842 -10.764 -2.493 1.00 61.94 95 LYS A N 1
ATOM 766 C CA . LYS A 1 95 ? -10.350 -12.016 -1.902 1.00 61.94 95 LYS A CA 1
ATOM 767 C C . LYS A 1 95 ? -9.970 -11.832 -0.433 1.00 61.94 95 LYS A C 1
ATOM 769 O O . LYS A 1 95 ? -10.242 -12.723 0.375 1.00 61.94 95 LYS A O 1
ATOM 774 N N . MET A 1 96 ? -9.391 -10.683 -0.083 1.00 56.44 96 MET A N 1
ATOM 775 C CA . MET A 1 96 ? -9.027 -10.351 1.290 1.00 56.44 96 MET A CA 1
ATOM 776 C C . MET A 1 96 ? -10.252 -10.206 2.192 1.00 56.44 96 MET A C 1
ATOM 778 O O . MET A 1 96 ? -10.262 -10.805 3.262 1.00 56.44 96 MET A O 1
ATOM 782 N N . PHE A 1 97 ? -11.311 -9.534 1.727 1.00 60.22 97 PHE A N 1
ATOM 783 C CA . PHE A 1 97 ? -12.597 -9.466 2.429 1.00 60.22 97 PHE A CA 1
ATOM 784 C C . PHE A 1 97 ? -13.123 -10.868 2.775 1.00 60.22 97 PHE A C 1
ATOM 786 O O . PHE A 1 97 ? -13.549 -11.140 3.897 1.00 60.22 97 PHE A O 1
ATOM 793 N N . ASN A 1 98 ? -13.020 -11.799 1.824 1.00 56.84 98 ASN A N 1
ATOM 794 C CA . ASN A 1 98 ? -13.498 -13.166 2.000 1.00 56.84 98 ASN A CA 1
ATOM 795 C C . ASN A 1 98 ? -12.613 -13.981 2.970 1.00 56.84 98 ASN A C 1
ATOM 797 O O . ASN A 1 98 ? -13.110 -14.785 3.755 1.00 56.84 98 ASN A O 1
ATOM 801 N N . ILE A 1 99 ? -11.295 -13.757 2.961 1.00 54.88 99 ILE A N 1
ATOM 802 C CA . ILE A 1 99 ? -10.354 -14.416 3.883 1.00 54.88 99 ILE A CA 1
ATOM 803 C C . ILE A 1 99 ? -10.475 -13.845 5.300 1.00 54.88 99 ILE A C 1
ATOM 805 O O . ILE A 1 99 ? -10.452 -14.610 6.261 1.00 54.88 99 ILE A O 1
ATOM 809 N N . GLU A 1 100 ? -10.652 -12.536 5.458 1.00 55.62 100 GLU A N 1
ATOM 810 C CA . GLU A 1 100 ? -10.876 -11.917 6.764 1.00 55.62 100 GLU A CA 1
ATOM 811 C C . GLU A 1 100 ? -12.203 -12.380 7.381 1.00 55.62 100 GLU A C 1
ATOM 813 O O . GLU A 1 100 ? -12.252 -12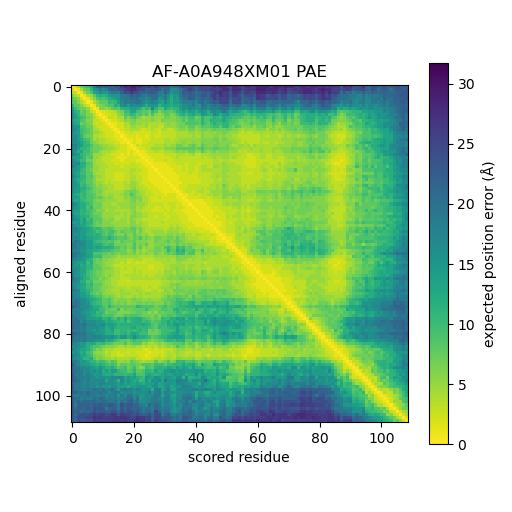.695 8.570 1.00 55.62 100 GLU A O 1
ATOM 818 N N . PHE A 1 101 ? -13.253 -12.533 6.566 1.00 51.03 101 PHE A N 1
ATOM 819 C CA . PHE A 1 101 ? -14.533 -13.103 6.990 1.00 51.03 101 PHE A CA 1
ATOM 820 C C . PHE A 1 101 ? -14.410 -14.564 7.461 1.00 51.03 101 PHE A C 1
ATOM 822 O O . PHE A 1 101 ? -15.052 -14.953 8.439 1.00 51.03 101 PHE A O 1
ATOM 829 N N . LEU A 1 102 ? -13.556 -15.367 6.816 1.00 45.72 102 LEU A N 1
ATOM 830 C CA . LEU A 1 102 ? -13.270 -16.748 7.225 1.00 45.72 102 LEU A CA 1
ATOM 831 C C . LEU A 1 102 ? -12.439 -16.810 8.517 1.00 45.72 102 LEU A C 1
ATOM 833 O O . LEU A 1 102 ? -12.786 -17.555 9.429 1.00 45.72 102 LEU A O 1
ATOM 837 N N . ILE A 1 103 ? -11.402 -15.975 8.645 1.00 45.78 103 ILE A N 1
ATOM 838 C CA . ILE A 1 103 ? -10.545 -15.913 9.844 1.00 45.78 103 ILE A CA 1
ATOM 839 C C . ILE A 1 103 ? -11.323 -15.393 11.065 1.00 45.78 103 ILE A C 1
ATOM 841 O O . ILE A 1 103 ? -11.077 -15.835 12.189 1.00 45.78 103 ILE A O 1
ATOM 845 N N . PHE A 1 104 ? -12.270 -14.468 10.872 1.00 45.94 104 PHE A N 1
ATOM 846 C CA . PHE A 1 104 ? -13.149 -14.013 11.950 1.00 45.94 104 PHE A CA 1
ATOM 847 C C . PHE A 1 104 ? -14.174 -15.073 12.368 1.00 45.94 104 PHE A C 1
ATOM 849 O O . PHE A 1 104 ? -14.493 -15.121 13.550 1.00 45.94 104 PHE A O 1
ATOM 856 N N . ASN A 1 105 ? -14.671 -15.915 11.452 1.00 42.00 105 ASN A N 1
ATOM 857 C CA . ASN A 1 105 ? -15.630 -16.978 11.785 1.00 42.00 105 ASN A CA 1
ATOM 858 C C . ASN A 1 105 ? -14.979 -18.219 12.417 1.00 42.00 105 ASN A C 1
ATOM 860 O O . ASN A 1 105 ? -15.610 -18.867 13.244 1.00 42.00 105 ASN A O 1
ATOM 864 N N . GLU A 1 106 ? -13.718 -18.534 12.109 1.00 37.09 106 GLU A N 1
ATOM 865 C CA . GLU A 1 106 ? -13.007 -19.643 12.773 1.00 37.09 106 GLU A CA 1
ATOM 866 C C . GLU A 1 106 ? -12.630 -19.348 14.234 1.00 37.09 106 GLU A C 1
ATOM 868 O O . GLU A 1 106 ? -12.330 -20.268 14.985 1.00 37.09 106 GLU A O 1
ATOM 873 N N . LYS A 1 107 ? -12.652 -18.082 14.674 1.00 37.88 107 LYS A N 1
ATOM 874 C CA . LYS A 1 107 ? -12.373 -17.707 16.075 1.00 37.88 107 LYS A CA 1
ATOM 875 C C . LYS A 1 107 ? -13.608 -17.668 16.987 1.00 37.88 107 LYS A C 1
ATOM 877 O O . LYS A 1 107 ? -13.476 -17.282 18.147 1.00 37.88 107 LYS A O 1
ATOM 882 N N . VAL A 1 108 ? -14.786 -18.033 16.482 1.00 37.56 108 VAL A N 1
ATOM 883 C CA . VAL A 1 108 ? -16.054 -18.078 17.243 1.00 37.56 108 VAL A CA 1
ATOM 884 C C . VAL A 1 108 ? -16.718 -19.462 17.241 1.00 37.56 108 VAL A C 1
ATOM 886 O O . VAL A 1 108 ? -17.863 -19.574 17.674 1.00 37.56 108 VAL A O 1
ATOM 889 N N . ALA A 1 109 ? -16.003 -20.505 16.810 1.00 37.88 109 ALA A N 1
ATOM 890 C CA . ALA A 1 109 ? -16.416 -21.903 16.949 1.00 37.88 109 ALA A CA 1
ATOM 891 C C . ALA A 1 109 ? -15.650 -22.599 18.082 1.00 37.88 109 ALA A C 1
ATOM 893 O O . ALA A 1 109 ? -14.438 -22.316 18.231 1.00 37.88 109 ALA A O 1
#

Mean predicted aligned error: 9.71 Å

Sequence (109 aa):
MKQIQVVDEESIKNKIYTIRDMQVMIDRDLAELYGVETRSLKQAVKRNIARFPEDFMFELIDIEIDMMVSQSVIPSKKHFGGAKPFVFTEQGTNKMFNIEFLIFNEKVA

Foldseek 3Di:
DDDDPPDDPVLVVLQWDQDPNFTKGWLCSLCVVVVHDSVVLVVLCVVVVVLADVLFKDFDDPVVQVVCCVVVVDVDCCVVVVDTIMIGTPVNSVSSVVSVVVVVVVVVD

Solvent-accessible surface area (backbone atoms only — not comparable to full-atom values): 6475 Å² total; per-residue (Å²): 135,85,79,82,77,84,74,56,70,68,66,52,56,77,48,54,42,79,56,94,93,34,59,28,29,43,47,61,57,49,16,60,75,73,74,46,55,48,66,59,50,53,49,56,46,64,77,42,42,96,79,52,52,72,82,21,35,47,70,55,50,73,70,55,50,50,52,36,35,75,68,65,74,35,96,44,75,67,76,53,75,76,49,72,57,45,34,28,23,64,69,21,50,56,50,46,57,54,49,53,55,50,60,58,53,65,74,76,111

Radius of gyration: 14.3 Å; Cα contacts (8 Å, |Δi|>4): 94; chains: 1; bounding box: 36×34×33 Å

Secondary structure (DSSP, 8-state):
--------HHHHHTT-EEETTEEEEEHHHHHHHTTS-HHHHHHHHHHTGGG--TTTEEEPPHHHHHHHHHTTSSS-GGGGTTPPPEEEEHHHHHHHHHHHHHHHHHT--

pLDDT: mean 72.16, std 13.92, range [35.91, 87.44]